Protein AF-U1PPD7-F1 (afdb_monomer_lite)

pLDDT: mean 77.34, std 22.17, range [32.72, 97.5]

Organism: NCBI:txid1238425

Secondary structure (DSSP, 8-state):
----------------------------TTTTHHHHHHHH-----TT--HHHHHHHHHHHHHHHHHHHHTT--SGGGGTT-TT---HHHHHHHHHHHHHHHHHS--

Radius of gyration: 21.75 Å; chains: 1; bounding box: 32×81×39 Å

Foldseek 3Di:
DDDDDDDDDDPPPPPDPPPPPPPLPPDPCVLVQVVLCVQQVDHDDPDDDLVSLVSSLVSLVVVLVVCVVVVNLDQVVCPVPPSDRHSVVSVVSSVSSVVVNVVPDD

Sequence (106 aa):
MSSFSSGANQPSDIPDEIAYTEDEVQFDLTAYSRFIEVVAGVKVADDLSARQHYRIRNRIEAFIHDARRYDIWTSELLKVYPNVDSLSEVTALARALRQHEQYHTP

Structure (mmCIF, N/CA/C/O backbone):
data_AF-U1PPD7-F1
#
_entry.id   AF-U1PPD7-F1
#
loop_
_atom_site.group_PDB
_atom_site.id
_atom_site.type_symbol
_atom_site.label_atom_id
_atom_site.label_alt_id
_atom_site.label_comp_id
_atom_site.label_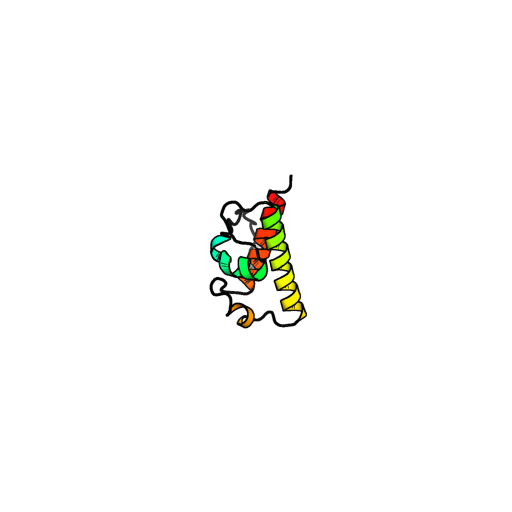asym_id
_atom_site.label_entity_id
_atom_site.label_seq_id
_atom_site.pdbx_PDB_ins_code
_atom_site.Cartn_x
_atom_site.Cartn_y
_atom_site.Cartn_z
_atom_site.occupancy
_atom_site.B_iso_or_equiv
_atom_site.auth_seq_id
_atom_site.auth_comp_id
_atom_site.auth_asym_id
_atom_site.auth_atom_id
_atom_site.pdbx_PDB_model_num
ATOM 1 N N . MET A 1 1 ? 2.320 71.131 14.022 1.00 40.59 1 MET A N 1
ATOM 2 C CA . MET A 1 1 ? 1.736 70.677 15.300 1.00 40.59 1 MET A CA 1
ATOM 3 C C . MET A 1 1 ? 1.684 69.165 15.266 1.00 40.59 1 MET A C 1
ATOM 5 O O . MET A 1 1 ? 1.260 68.607 14.264 1.00 40.59 1 MET A O 1
ATOM 9 N N . SER A 1 2 ? 2.220 68.549 16.313 1.00 39.34 2 SER A N 1
ATOM 10 C CA . SER A 1 2 ? 2.272 67.112 16.570 1.00 39.34 2 SER A CA 1
ATOM 11 C C . SER A 1 2 ? 0.873 66.501 16.696 1.00 39.34 2 SER A C 1
ATOM 13 O O . SER A 1 2 ? -0.026 67.164 17.208 1.00 39.34 2 SER A O 1
ATOM 15 N N . SER A 1 3 ? 0.704 65.235 16.308 1.00 40.41 3 SER A N 1
ATOM 16 C CA . SER A 1 3 ? 0.615 64.139 17.286 1.00 40.41 3 SER A CA 1
ATOM 17 C C . SER A 1 3 ? 0.383 62.777 16.627 1.00 40.41 3 SER A C 1
ATOM 19 O O . SER A 1 3 ? -0.275 62.648 15.600 1.00 40.41 3 SER A O 1
ATOM 21 N N . PHE A 1 4 ? 0.998 61.789 17.268 1.00 41.97 4 PHE A N 1
ATOM 22 C CA . PHE A 1 4 ? 1.082 60.368 16.959 1.00 41.97 4 PHE A CA 1
ATOM 23 C C . PHE A 1 4 ? -0.108 59.571 17.516 1.00 41.97 4 PHE A C 1
ATOM 25 O O . PHE A 1 4 ? -0.720 59.996 18.495 1.00 41.97 4 PHE A O 1
ATOM 32 N N . SER A 1 5 ? -0.334 58.380 16.944 1.00 42.81 5 SER A N 1
ATOM 33 C CA . SER A 1 5 ? -0.378 57.053 17.612 1.00 42.81 5 SER A CA 1
ATOM 34 C C . SER A 1 5 ? -1.287 56.118 16.803 1.00 42.81 5 SER A C 1
ATOM 36 O O . SER A 1 5 ? -2.454 56.422 16.600 1.00 42.81 5 SER A O 1
ATOM 38 N N . SER A 1 6 ? -0.763 55.089 16.134 1.00 46.44 6 SER A N 1
ATOM 39 C CA . SER A 1 6 ? -0.237 53.813 16.663 1.00 46.44 6 SER A CA 1
ATOM 40 C C . SER A 1 6 ? -1.334 52.853 17.134 1.00 46.44 6 SER A C 1
ATOM 42 O O . SER A 1 6 ? -1.864 52.980 18.231 1.00 46.44 6 SER A O 1
ATOM 44 N N . GLY A 1 7 ? -1.579 51.842 16.302 1.00 39.69 7 GLY A N 1
ATOM 45 C CA . GLY A 1 7 ? -2.157 50.537 16.631 1.00 39.69 7 GLY A CA 1
ATOM 46 C C . GLY A 1 7 ? -1.715 49.589 15.510 1.00 39.69 7 GLY A C 1
ATOM 47 O O . GLY A 1 7 ? -2.208 49.702 14.398 1.00 39.69 7 GLY A O 1
ATOM 48 N N . ALA A 1 8 ? -0.532 48.983 15.613 1.00 41.91 8 ALA A N 1
ATOM 49 C CA . ALA A 1 8 ? -0.242 47.729 16.312 1.00 41.91 8 ALA A CA 1
ATOM 50 C C . ALA A 1 8 ? -0.818 46.494 15.590 1.00 41.91 8 ALA A C 1
ATOM 52 O O . ALA A 1 8 ? -2.015 46.246 15.629 1.00 41.91 8 ALA A O 1
ATOM 53 N N . ASN A 1 9 ? 0.116 45.716 15.032 1.00 37.84 9 ASN A N 1
ATOM 54 C CA . ASN A 1 9 ? 0.138 44.252 14.983 1.00 37.84 9 ASN A CA 1
ATOM 55 C C . ASN A 1 9 ? -0.965 43.541 14.178 1.00 37.84 9 ASN A C 1
ATOM 57 O O . ASN A 1 9 ? -2.047 43.285 14.681 1.00 37.84 9 ASN A O 1
ATOM 61 N N . GLN A 1 10 ? -0.631 43.033 12.993 1.00 43.16 10 GLN A N 1
ATOM 62 C CA . GLN A 1 10 ? 0.007 41.717 12.856 1.00 43.16 10 GLN A CA 1
ATOM 63 C C . GLN A 1 10 ? 0.412 41.482 11.392 1.00 43.16 10 GLN A C 1
ATOM 65 O O . GLN A 1 10 ? -0.317 41.892 10.487 1.00 43.16 10 GLN A O 1
ATOM 70 N N . PRO A 1 11 ? 1.556 40.823 11.147 1.00 40.44 11 PRO A N 1
ATOM 71 C CA . PRO A 1 11 ? 1.802 40.200 9.861 1.00 40.44 11 PRO A CA 1
ATOM 72 C C . PRO A 1 11 ? 0.715 39.142 9.683 1.00 40.44 11 PRO A C 1
ATOM 74 O O . PRO A 1 11 ? 0.507 38.306 10.562 1.00 40.44 11 PRO A O 1
ATOM 77 N N . SER A 1 12 ? -0.004 39.162 8.566 1.00 38.31 12 SER A N 1
ATOM 78 C CA . SER A 1 12 ? -0.620 37.932 8.084 1.00 38.31 12 SER A CA 1
ATOM 79 C C . SER A 1 12 ? 0.526 37.045 7.607 1.00 38.31 12 SER A C 1
ATOM 81 O O . SER A 1 12 ? 0.825 36.984 6.416 1.00 38.31 12 SER A O 1
ATOM 83 N N . ASP A 1 13 ? 1.201 36.447 8.594 1.00 42.41 13 ASP A N 1
ATOM 84 C CA . ASP A 1 13 ? 1.860 35.162 8.492 1.00 42.41 13 ASP A CA 1
ATOM 85 C C . ASP A 1 13 ? 0.850 34.245 7.808 1.00 42.41 13 ASP A C 1
ATOM 87 O O . ASP A 1 13 ? -0.135 33.801 8.398 1.00 42.41 13 ASP A O 1
ATOM 91 N N . ILE A 1 14 ? 1.052 34.047 6.514 1.00 41.16 14 ILE A N 1
ATOM 92 C CA . ILE A 1 14 ? 0.697 32.801 5.868 1.00 41.16 14 ILE A CA 1
ATOM 93 C C . ILE A 1 14 ? 1.974 31.982 6.048 1.00 41.16 14 ILE A C 1
ATOM 95 O O . ILE A 1 14 ? 2.909 32.178 5.270 1.00 41.16 14 ILE A O 1
ATOM 99 N N . PRO A 1 15 ? 2.102 31.165 7.110 1.00 39.50 15 PRO A N 1
ATOM 100 C CA . PRO A 1 15 ? 3.149 30.178 7.108 1.00 39.50 15 PRO A CA 1
ATOM 101 C C . PRO A 1 15 ? 2.748 29.100 6.109 1.00 39.50 15 PRO A C 1
ATOM 103 O O . PRO A 1 15 ? 1.581 28.720 5.991 1.00 39.50 15 PRO A O 1
ATOM 106 N N . ASP A 1 16 ? 3.769 28.629 5.422 1.00 40.47 16 ASP A N 1
ATOM 107 C CA . ASP A 1 16 ? 3.760 27.484 4.538 1.00 40.47 16 ASP A CA 1
ATOM 108 C C . ASP A 1 16 ? 3.116 27.761 3.176 1.00 40.47 16 ASP A C 1
ATOM 110 O O . ASP A 1 16 ? 2.174 27.112 2.717 1.00 40.47 16 ASP A O 1
ATOM 114 N N . GLU A 1 17 ? 3.807 28.620 2.419 1.00 34.72 17 GLU A N 1
ATOM 115 C CA . GLU A 1 17 ? 4.469 28.089 1.222 1.00 34.72 17 GLU A CA 1
ATOM 116 C C . GLU A 1 17 ? 5.025 26.711 1.603 1.00 34.72 17 GLU A C 1
ATOM 118 O O . GLU A 1 17 ? 6.115 26.593 2.162 1.00 34.72 17 GLU A O 1
ATOM 123 N N . ILE A 1 18 ? 4.207 25.665 1.430 1.00 38.06 18 ILE A N 1
ATOM 124 C CA . ILE A 1 18 ? 4.702 24.302 1.390 1.00 38.06 18 ILE A CA 1
ATOM 125 C C . ILE A 1 18 ? 5.630 24.364 0.196 1.00 38.06 18 ILE A C 1
ATOM 127 O O . ILE A 1 18 ? 5.200 24.255 -0.954 1.00 38.06 18 ILE A O 1
ATOM 131 N N . ALA A 1 19 ? 6.898 24.647 0.481 1.00 32.72 19 ALA A N 1
ATOM 132 C CA . ALA A 1 19 ? 7.991 24.211 -0.329 1.00 32.72 19 ALA A CA 1
ATOM 133 C C . ALA A 1 19 ? 7.714 22.721 -0.483 1.00 32.72 19 ALA A C 1
ATOM 135 O O . ALA A 1 19 ? 8.006 21.910 0.393 1.00 32.72 19 ALA A O 1
ATOM 136 N N . TYR A 1 20 ? 7.041 22.376 -1.578 1.00 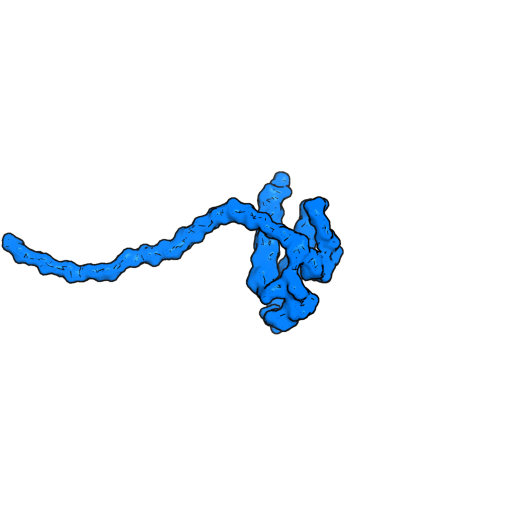35.34 20 TYR A N 1
ATOM 137 C CA . TYR A 1 20 ? 7.219 21.093 -2.199 1.00 35.34 20 TYR A CA 1
ATOM 138 C C . TYR A 1 20 ? 8.690 21.125 -2.578 1.00 35.34 20 TYR A C 1
ATOM 140 O O . TYR A 1 20 ? 9.053 21.489 -3.693 1.00 35.34 20 TYR A O 1
ATOM 148 N N . THR A 1 21 ? 9.559 20.849 -1.603 1.00 38.25 21 THR A N 1
ATOM 149 C CA . THR A 1 21 ? 10.817 20.246 -1.944 1.00 38.25 21 THR A CA 1
ATOM 150 C C . THR A 1 21 ? 10.363 19.005 -2.686 1.00 38.25 21 THR A C 1
ATOM 152 O O . THR A 1 21 ? 9.744 18.096 -2.128 1.00 38.25 21 THR A O 1
ATOM 155 N N . GLU A 1 22 ? 10.563 19.018 -3.999 1.00 45.25 22 GLU A N 1
ATOM 156 C CA . GLU A 1 22 ? 10.708 17.813 -4.802 1.00 45.25 22 GLU A CA 1
ATOM 157 C C . GLU A 1 22 ? 11.948 17.061 -4.289 1.00 45.25 22 GLU A C 1
ATOM 159 O O . GLU A 1 22 ? 12.855 16.718 -5.038 1.00 45.25 22 GLU A O 1
ATOM 164 N N . ASP A 1 23 ? 12.020 16.835 -2.976 1.00 41.16 23 ASP A N 1
ATOM 165 C CA . ASP A 1 23 ? 12.749 15.729 -2.431 1.00 41.16 23 ASP A CA 1
ATOM 166 C C . ASP A 1 23 ? 11.977 14.549 -2.982 1.00 41.16 23 ASP A C 1
ATOM 168 O O . ASP A 1 23 ? 10.869 14.231 -2.542 1.00 41.16 23 ASP A O 1
ATOM 172 N N . GLU A 1 24 ? 12.524 13.982 -4.050 1.00 48.00 24 GLU A N 1
ATOM 173 C CA . GLU A 1 24 ? 12.281 12.615 -4.453 1.00 48.00 24 GLU A CA 1
ATOM 174 C C . GLU A 1 24 ? 12.352 11.805 -3.158 1.00 48.00 24 GLU A C 1
ATOM 176 O O . GLU A 1 24 ? 13.434 11.509 -2.647 1.00 48.00 24 GLU A O 1
ATOM 181 N N . VAL A 1 25 ? 11.197 11.572 -2.526 1.00 49.69 25 VAL A N 1
ATOM 182 C CA . VAL A 1 25 ? 11.143 10.798 -1.298 1.00 49.69 25 VAL A CA 1
ATOM 183 C C . VAL A 1 25 ? 11.549 9.414 -1.755 1.00 49.69 25 VAL A C 1
ATOM 185 O O . VAL A 1 25 ? 10.736 8.683 -2.323 1.00 49.69 25 VAL A O 1
ATOM 188 N N . GLN A 1 26 ? 12.831 9.092 -1.587 1.00 57.22 26 GLN A N 1
ATOM 189 C CA . GLN A 1 26 ? 13.352 7.762 -1.822 1.00 57.22 26 GLN A CA 1
ATOM 190 C C . GLN A 1 26 ? 12.660 6.862 -0.811 1.00 57.22 26 GLN A C 1
ATOM 192 O O . GLN A 1 26 ? 13.028 6.772 0.358 1.00 57.22 26 GLN A O 1
ATOM 197 N N . PHE A 1 27 ? 11.554 6.287 -1.263 1.00 70.62 27 PHE A N 1
ATOM 198 C CA . PHE A 1 27 ? 10.684 5.475 -0.447 1.00 70.62 27 PHE A CA 1
ATOM 199 C C . PHE A 1 27 ? 11.223 4.051 -0.510 1.00 70.62 27 PHE A C 1
ATOM 201 O O . PHE A 1 27 ? 11.096 3.377 -1.533 1.00 70.62 27 PHE A O 1
ATOM 208 N N . ASP A 1 28 ? 11.863 3.605 0.569 1.00 80.19 28 ASP A N 1
ATOM 209 C CA . ASP A 1 28 ? 12.421 2.257 0.641 1.00 80.19 28 ASP A CA 1
ATOM 210 C C . ASP A 1 28 ? 11.292 1.218 0.715 1.00 80.19 28 ASP A C 1
ATOM 212 O O . ASP A 1 28 ? 10.711 0.959 1.771 1.00 80.19 28 ASP A O 1
ATOM 216 N N . LEU A 1 29 ? 10.974 0.594 -0.423 1.00 84.81 29 LEU A N 1
ATOM 217 C CA . LEU A 1 29 ? 9.970 -0.470 -0.496 1.00 84.81 29 LEU A CA 1
ATOM 218 C C . LEU A 1 29 ? 10.344 -1.685 0.361 1.00 84.81 29 LEU A C 1
ATOM 220 O O . LEU A 1 29 ? 9.452 -2.434 0.767 1.00 84.81 29 LEU A O 1
ATOM 224 N N . THR A 1 30 ? 11.627 -1.877 0.670 1.00 87.19 30 THR A N 1
ATOM 225 C CA . THR A 1 30 ? 12.112 -2.991 1.489 1.00 87.19 30 THR A CA 1
ATOM 226 C C . THR A 1 30 ? 11.611 -2.879 2.923 1.00 87.19 30 THR A C 1
ATOM 228 O O . THR A 1 30 ? 11.181 -3.889 3.493 1.00 87.19 30 THR A O 1
ATOM 231 N N . ALA A 1 31 ? 11.543 -1.661 3.473 1.00 88.06 31 ALA A N 1
ATOM 232 C CA . ALA A 1 31 ? 10.927 -1.394 4.773 1.00 88.06 31 ALA A CA 1
ATOM 233 C C . ALA A 1 31 ? 9.460 -1.865 4.811 1.00 88.06 31 ALA A C 1
ATOM 235 O O . ALA A 1 31 ? 8.998 -2.443 5.795 1.00 88.06 31 ALA A O 1
ATOM 236 N N . TYR A 1 32 ? 8.749 -1.748 3.687 1.00 90.75 32 TYR A N 1
ATOM 237 C CA . TYR A 1 32 ? 7.344 -2.137 3.542 1.00 90.75 32 TYR A CA 1
ATOM 238 C C . TYR A 1 32 ? 7.130 -3.542 2.970 1.00 90.75 32 TYR A C 1
ATOM 240 O O . TYR A 1 32 ? 5.981 -3.950 2.778 1.00 90.75 32 TYR A O 1
ATOM 248 N N . SER A 1 33 ? 8.203 -4.307 2.751 1.00 91.31 33 SER A N 1
ATOM 249 C CA . SER A 1 33 ? 8.190 -5.580 2.018 1.00 91.31 33 SER A CA 1
ATOM 250 C C . SER A 1 33 ? 7.093 -6.540 2.466 1.00 91.31 33 SER A C 1
ATOM 252 O O . SER A 1 33 ? 6.323 -7.017 1.635 1.00 91.31 33 SER A O 1
ATOM 254 N N . ARG A 1 34 ? 6.938 -6.767 3.777 1.00 91.81 34 ARG A N 1
ATOM 255 C CA . ARG A 1 34 ? 5.934 -7.705 4.295 1.00 91.81 34 ARG A CA 1
ATOM 256 C C . ARG A 1 34 ? 4.503 -7.264 3.989 1.00 91.81 34 ARG A C 1
ATOM 258 O O . ARG A 1 34 ? 3.701 -8.068 3.517 1.00 91.81 34 ARG A O 1
ATOM 265 N N . PHE A 1 35 ? 4.185 -6.002 4.256 1.00 94.44 35 PHE A N 1
ATOM 266 C CA . PHE A 1 35 ? 2.893 -5.402 3.926 1.00 94.44 35 PHE A CA 1
ATOM 267 C C . PHE A 1 35 ? 2.607 -5.474 2.420 1.00 94.44 35 PHE A C 1
ATOM 269 O O . PHE A 1 35 ? 1.547 -5.953 2.016 1.00 94.44 35 PHE A O 1
ATOM 276 N N . ILE A 1 36 ? 3.571 -5.067 1.588 1.00 94.19 36 ILE A N 1
ATOM 277 C CA . ILE A 1 36 ? 3.444 -5.073 0.126 1.00 94.19 36 ILE A CA 1
ATOM 278 C C . ILE A 1 36 ? 3.219 -6.491 -0.399 1.00 94.19 36 ILE A C 1
ATOM 280 O O . ILE A 1 36 ? 2.325 -6.711 -1.214 1.00 94.19 36 ILE A O 1
ATOM 284 N N . GLU A 1 37 ? 3.985 -7.466 0.077 1.00 94.69 37 GLU A N 1
ATOM 285 C CA . GLU A 1 37 ? 3.847 -8.860 -0.337 1.00 94.69 37 GLU A CA 1
ATOM 286 C C . GLU A 1 37 ? 2.459 -9.416 -0.029 1.00 94.69 37 GLU A C 1
ATOM 288 O O . GLU A 1 37 ? 1.867 -10.082 -0.879 1.00 94.69 37 GLU A O 1
ATOM 293 N N . VAL A 1 38 ? 1.914 -9.106 1.150 1.00 93.94 38 VAL A N 1
ATOM 294 C CA . VAL A 1 38 ? 0.580 -9.568 1.550 1.00 93.94 38 VAL A CA 1
ATOM 295 C C . VAL A 1 38 ? -0.521 -8.853 0.763 1.00 93.94 38 VAL A C 1
ATOM 297 O O . VAL A 1 38 ? -1.429 -9.509 0.255 1.00 93.94 38 VAL A O 1
ATOM 300 N N . VAL A 1 39 ? -0.447 -7.527 0.625 1.00 94.25 39 VAL A N 1
ATOM 301 C CA . VAL A 1 39 ? -1.510 -6.722 -0.002 1.00 94.25 39 VAL A CA 1
ATOM 302 C C . VAL A 1 39 ? -1.474 -6.795 -1.530 1.00 94.25 39 VAL A C 1
ATOM 304 O O . VAL A 1 39 ? -2.514 -6.913 -2.182 1.00 94.25 39 VAL A O 1
ATOM 307 N N . ALA A 1 40 ? -0.287 -6.727 -2.132 1.00 93.75 40 ALA A N 1
ATOM 308 C CA . ALA A 1 40 ? -0.121 -6.696 -3.582 1.00 93.75 40 ALA A CA 1
ATOM 309 C C . ALA A 1 40 ? 0.133 -8.075 -4.210 1.00 93.75 40 ALA A C 1
ATOM 311 O O . ALA A 1 40 ? -0.046 -8.238 -5.429 1.00 93.75 40 ALA A O 1
ATOM 312 N N . GLY A 1 41 ? 0.544 -9.066 -3.410 1.00 93.06 41 GLY A N 1
ATOM 313 C CA . GLY A 1 41 ? 0.970 -10.373 -3.911 1.00 93.06 41 GLY A CA 1
ATOM 314 C C . 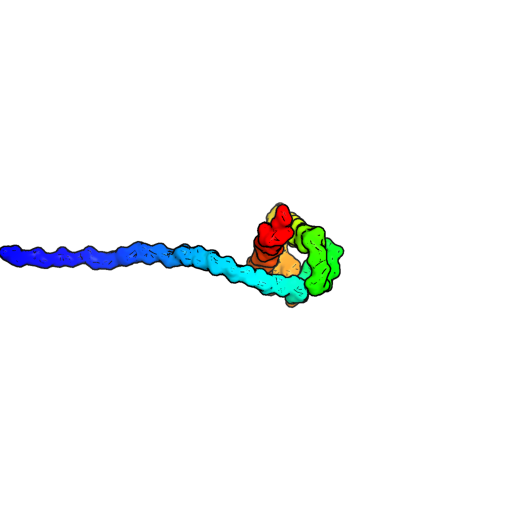GLY A 1 41 ? 2.205 -10.270 -4.807 1.00 93.06 41 GLY A C 1
ATOM 315 O O . GLY A 1 41 ? 2.303 -10.989 -5.802 1.00 93.06 41 GLY A O 1
ATOM 316 N N . VAL A 1 42 ? 3.091 -9.311 -4.525 1.00 92.19 42 VAL A N 1
ATOM 317 C CA . VAL A 1 42 ? 4.327 -9.054 -5.273 1.00 92.19 42 VAL A CA 1
ATOM 318 C C . VAL A 1 42 ? 5.492 -9.164 -4.307 1.00 92.19 42 VAL A C 1
ATOM 320 O O . VAL A 1 42 ? 5.515 -8.448 -3.312 1.00 92.19 42 VAL A O 1
ATOM 323 N N . LYS A 1 43 ? 6.453 -10.038 -4.619 1.00 93.38 43 LYS A N 1
ATOM 324 C CA . LYS A 1 43 ? 7.717 -10.124 -3.887 1.00 93.38 43 LYS A CA 1
ATOM 325 C C . LYS A 1 43 ? 8.510 -8.840 -4.101 1.00 93.38 43 LYS A C 1
ATOM 327 O O . LYS A 1 43 ? 8.759 -8.486 -5.254 1.00 93.38 43 LYS A O 1
ATOM 332 N N . VAL A 1 44 ? 8.873 -8.163 -3.016 1.00 90.06 44 VAL A N 1
ATOM 333 C CA . VAL A 1 44 ? 9.699 -6.953 -3.096 1.00 90.06 44 VAL A CA 1
ATOM 334 C C . VAL A 1 44 ? 11.148 -7.361 -3.362 1.00 90.06 44 VAL A C 1
ATOM 336 O O . VAL A 1 44 ? 11.654 -8.313 -2.768 1.00 90.06 44 VAL A O 1
ATOM 339 N N . ALA A 1 45 ? 11.775 -6.677 -4.312 1.00 88.12 45 ALA A N 1
ATOM 340 C CA . ALA A 1 45 ? 13.161 -6.853 -4.722 1.00 88.12 45 ALA A CA 1
ATOM 341 C C . ALA A 1 45 ? 13.716 -5.488 -5.154 1.00 88.12 45 ALA A C 1
ATOM 343 O O . ALA A 1 45 ? 12.937 -4.571 -5.420 1.00 88.12 45 ALA A O 1
ATOM 344 N N . ASP A 1 46 ? 15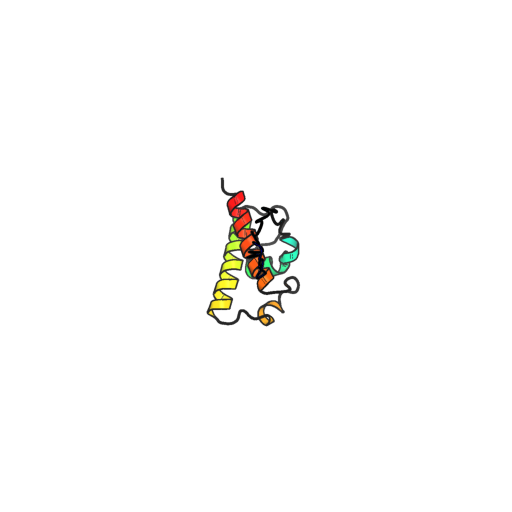.036 -5.363 -5.247 1.00 79.94 46 ASP A N 1
ATOM 345 C CA . ASP A 1 46 ? 15.686 -4.091 -5.591 1.00 79.94 46 ASP A CA 1
ATOM 346 C C . ASP A 1 46 ? 15.444 -3.674 -7.057 1.00 79.94 46 ASP A C 1
ATOM 348 O O . ASP A 1 46 ? 15.554 -2.503 -7.403 1.00 79.94 46 ASP A O 1
ATOM 352 N N . ASP A 1 47 ? 15.085 -4.621 -7.929 1.00 84.00 47 ASP A N 1
ATOM 353 C CA . ASP A 1 47 ? 14.965 -4.458 -9.381 1.00 84.00 47 ASP A CA 1
ATOM 354 C C . ASP A 1 47 ? 13.523 -4.623 -9.898 1.00 84.00 47 ASP A C 1
ATOM 356 O O . ASP A 1 47 ? 13.265 -5.224 -10.946 1.00 84.00 47 ASP A O 1
ATOM 360 N N . LEU A 1 48 ? 12.544 -4.081 -9.168 1.00 87.12 48 LEU A N 1
ATOM 361 C CA . LEU A 1 48 ? 11.143 -4.130 -9.587 1.00 87.12 48 LEU A CA 1
ATOM 362 C C . LEU A 1 48 ? 10.930 -3.424 -10.936 1.00 87.12 48 LEU A C 1
ATOM 364 O O . LEU A 1 48 ? 11.240 -2.253 -11.138 1.00 87.12 48 LEU A O 1
ATOM 368 N N . SER A 1 49 ? 10.297 -4.129 -11.872 1.00 89.75 49 SER A N 1
ATOM 369 C CA . SER A 1 49 ? 9.866 -3.539 -13.140 1.00 89.75 49 SER A CA 1
ATOM 370 C C . SER A 1 49 ? 8.785 -2.470 -12.930 1.00 89.75 49 SER A C 1
ATOM 372 O O . SER A 1 49 ? 7.970 -2.563 -12.008 1.00 89.75 49 SER A O 1
ATOM 374 N N . ALA A 1 50 ? 8.664 -1.519 -13.863 1.00 87.25 50 ALA A N 1
ATOM 375 C CA . ALA A 1 50 ? 7.593 -0.510 -13.851 1.00 87.25 50 ALA A CA 1
ATOM 376 C C . ALA A 1 50 ? 6.185 -1.132 -13.724 1.00 87.25 50 ALA A C 1
ATOM 378 O O . ALA A 1 50 ? 5.316 -0.624 -13.015 1.00 87.25 50 ALA A O 1
ATOM 379 N N . ARG A 1 51 ? 5.967 -2.303 -14.340 1.00 90.19 51 ARG A N 1
ATOM 380 C CA . ARG A 1 51 ? 4.714 -3.064 -14.216 1.00 90.19 51 ARG A CA 1
ATOM 381 C C . ARG A 1 51 ? 4.463 -3.555 -12.786 1.00 90.19 51 ARG A C 1
ATOM 383 O O . ARG A 1 51 ? 3.308 -3.615 -12.361 1.00 90.19 51 ARG A O 1
ATOM 390 N N . GLN A 1 52 ? 5.507 -3.949 -12.059 1.00 92.38 52 GLN A N 1
ATOM 391 C CA . GLN A 1 52 ? 5.389 -4.353 -10.658 1.00 92.38 52 GLN A CA 1
ATOM 392 C C . GLN A 1 52 ? 5.115 -3.150 -9.758 1.00 92.38 52 GLN A C 1
ATOM 394 O O . GLN A 1 52 ? 4.200 -3.249 -8.944 1.00 92.38 52 GLN A O 1
ATOM 399 N N . HIS A 1 53 ? 5.796 -2.017 -9.959 1.00 90.62 53 HIS A N 1
ATOM 400 C CA . HIS A 1 53 ? 5.484 -0.766 -9.252 1.00 90.62 53 HIS A CA 1
ATOM 401 C C . HIS A 1 53 ? 4.011 -0.372 -9.431 1.00 90.62 53 HIS A C 1
ATOM 403 O O . HIS A 1 53 ? 3.294 -0.206 -8.443 1.00 90.62 53 HIS A O 1
ATOM 409 N N . TYR A 1 54 ? 3.524 -0.373 -10.677 1.00 91.06 54 TYR A N 1
ATOM 410 C CA . TYR A 1 54 ? 2.118 -0.117 -11.001 1.00 91.06 54 TYR A CA 1
ATOM 411 C C . TYR A 1 54 ? 1.157 -1.066 -10.279 1.00 91.06 54 TYR A C 1
ATOM 413 O O . TYR A 1 54 ? 0.136 -0.658 -9.717 1.00 91.06 54 TYR A O 1
ATOM 421 N N . ARG A 1 55 ? 1.481 -2.365 -10.268 1.00 93.81 55 ARG A N 1
ATOM 422 C CA . ARG A 1 55 ? 0.667 -3.374 -9.585 1.00 93.81 55 ARG A CA 1
ATOM 423 C C . ARG A 1 55 ? 0.642 -3.153 -8.074 1.00 93.81 55 ARG A C 1
ATOM 425 O O . ARG A 1 55 ? -0.431 -3.280 -7.486 1.00 93.81 55 ARG A O 1
ATOM 432 N N . ILE A 1 56 ? 1.787 -2.851 -7.464 1.00 94.50 56 ILE A N 1
ATOM 433 C CA . ILE A 1 56 ? 1.898 -2.571 -6.029 1.00 94.50 56 ILE A CA 1
ATOM 434 C C . ILE A 1 56 ? 1.032 -1.360 -5.682 1.00 94.50 56 ILE A C 1
ATOM 436 O O . ILE A 1 56 ? 0.148 -1.482 -4.832 1.00 94.50 56 ILE A O 1
ATOM 440 N N . ARG A 1 57 ? 1.192 -0.243 -6.405 1.00 94.38 57 ARG A N 1
ATOM 441 C CA . ARG A 1 57 ? 0.386 0.967 -6.204 1.00 94.38 57 ARG A CA 1
ATOM 442 C C . ARG A 1 57 ? -1.106 0.671 -6.270 1.00 94.38 57 ARG A C 1
ATOM 444 O O . ARG A 1 57 ? -1.821 0.931 -5.308 1.00 94.38 57 ARG A O 1
ATOM 451 N N . ASN A 1 58 ? -1.575 0.082 -7.371 1.00 95.81 58 ASN A N 1
ATOM 452 C CA . ASN A 1 58 ? -3.001 -0.188 -7.561 1.00 95.81 58 ASN A CA 1
ATOM 453 C C . ASN A 1 58 ? -3.585 -1.061 -6.446 1.00 95.81 58 ASN A C 1
ATOM 455 O O . ASN A 1 58 ? -4.735 -0.878 -6.055 1.00 95.81 58 ASN A O 1
ATOM 459 N N . ARG A 1 59 ? -2.816 -2.032 -5.941 1.00 97.50 59 ARG A N 1
ATOM 460 C CA . ARG A 1 59 ? -3.278 -2.922 -4.872 1.00 97.50 59 ARG A CA 1
ATOM 461 C C . ARG A 1 59 ? -3.332 -2.227 -3.521 1.00 97.50 59 ARG A C 1
ATOM 463 O O . ARG A 1 59 ? -4.298 -2.436 -2.795 1.00 97.50 59 ARG A O 1
ATOM 470 N N . ILE A 1 60 ? -2.360 -1.377 -3.213 1.00 96.31 60 ILE A N 1
ATOM 471 C CA . ILE A 1 60 ? -2.376 -0.571 -1.989 1.00 96.31 60 ILE A CA 1
ATOM 472 C C . ILE A 1 60 ? -3.519 0.450 -2.037 1.00 96.31 60 ILE A C 1
ATOM 474 O O . ILE A 1 60 ? -4.257 0.588 -1.066 1.00 96.31 60 ILE A O 1
ATOM 478 N N . GLU A 1 61 ? -3.730 1.118 -3.171 1.00 96.75 61 GLU A N 1
ATOM 479 C CA . GLU A 1 61 ? -4.850 2.049 -3.345 1.00 96.75 61 GLU A CA 1
ATOM 480 C C . GLU A 1 61 ? -6.206 1.346 -3.200 1.00 96.75 61 GLU A C 1
ATOM 482 O O . GLU A 1 61 ? -7.088 1.857 -2.509 1.00 96.75 61 GLU A O 1
ATOM 487 N N . ALA A 1 62 ? -6.358 0.153 -3.786 1.00 97.31 62 ALA A N 1
ATOM 488 C CA . ALA A 1 62 ? -7.556 -0.667 -3.619 1.00 97.31 62 ALA A CA 1
ATOM 489 C C . ALA A 1 62 ? -7.762 -1.092 -2.157 1.00 97.31 62 ALA A C 1
ATOM 491 O O . ALA A 1 62 ? -8.874 -0.997 -1.648 1.00 97.31 62 ALA A O 1
ATOM 492 N N . PHE A 1 63 ? -6.695 -1.490 -1.458 1.00 96.44 63 PHE A N 1
ATOM 493 C CA . PHE A 1 63 ? -6.747 -1.820 -0.034 1.00 96.44 63 PHE A CA 1
ATOM 494 C C . PHE A 1 63 ? -7.239 -0.639 0.813 1.00 96.44 63 PHE A C 1
ATOM 496 O O . PHE A 1 63 ? -8.158 -0.806 1.612 1.00 96.44 63 PHE A O 1
ATOM 503 N N . ILE A 1 64 ? -6.692 0.564 0.599 1.00 96.56 64 ILE A N 1
ATOM 504 C CA . ILE A 1 64 ? -7.140 1.785 1.289 1.00 96.56 64 ILE A CA 1
ATOM 505 C C . ILE A 1 64 ? -8.612 2.070 0.969 1.00 96.56 64 ILE A C 1
ATOM 507 O O . ILE A 1 64 ? -9.400 2.370 1.868 1.00 96.56 64 ILE A O 1
ATOM 511 N N . HIS A 1 65 ? -8.985 2.001 -0.311 1.00 97.31 65 HIS A N 1
ATOM 512 C CA . HIS A 1 65 ? -10.345 2.268 -0.764 1.00 97.31 65 HIS A CA 1
ATOM 513 C C . HIS A 1 65 ? -11.353 1.312 -0.118 1.00 97.31 65 HIS A C 1
ATOM 515 O O . HIS A 1 65 ? -12.340 1.764 0.460 1.00 97.31 65 HIS A O 1
ATOM 521 N N . ASP A 1 66 ? -11.096 0.007 -0.176 1.00 97.00 66 ASP A N 1
ATOM 522 C CA . ASP A 1 66 ? -12.002 -1.008 0.355 1.00 97.00 66 ASP A CA 1
ATOM 523 C C . ASP A 1 66 ? -12.084 -0.928 1.879 1.00 97.00 66 ASP A C 1
ATOM 525 O O . ASP A 1 66 ? -13.181 -0.969 2.436 1.00 97.00 66 ASP A O 1
ATOM 529 N N . ALA A 1 67 ? -10.957 -0.713 2.560 1.00 95.56 67 ALA A N 1
ATOM 530 C CA . ALA A 1 67 ? -10.955 -0.561 4.007 1.00 95.56 67 ALA A CA 1
ATOM 531 C C . ALA A 1 67 ? -11.774 0.654 4.471 1.00 95.56 67 ALA A C 1
ATOM 533 O O . ALA A 1 67 ? -12.508 0.564 5.453 1.00 95.56 67 ALA A O 1
ATOM 534 N N . ARG A 1 68 ? -11.709 1.776 3.742 1.00 96.81 68 ARG A N 1
ATOM 535 C CA . ARG A 1 68 ? -12.566 2.944 4.003 1.00 96.81 68 ARG A CA 1
ATOM 536 C C . ARG A 1 68 ? -14.026 2.666 3.671 1.00 96.81 68 ARG A C 1
ATOM 538 O O . ARG A 1 68 ? -14.904 3.040 4.438 1.00 96.81 68 ARG A O 1
ATOM 545 N N . ARG A 1 69 ? -14.292 2.003 2.544 1.00 97.44 69 ARG A N 1
ATOM 546 C CA . ARG A 1 69 ? -15.651 1.672 2.095 1.00 97.44 69 ARG A CA 1
ATOM 547 C C . ARG A 1 69 ? -16.400 0.801 3.105 1.00 97.44 69 ARG A C 1
ATOM 549 O O . ARG A 1 69 ? -17.606 0.971 3.253 1.00 97.44 69 ARG A O 1
ATOM 556 N N . TYR A 1 70 ? -15.703 -0.124 3.758 1.00 96.81 70 TYR A N 1
ATOM 557 C CA . TYR A 1 70 ? -16.278 -1.027 4.756 1.00 96.81 70 TYR A CA 1
ATOM 558 C C . TYR A 1 70 ? -16.098 -0.550 6.205 1.00 96.81 70 TYR A C 1
ATOM 560 O O . TYR A 1 70 ? -16.394 -1.315 7.115 1.00 96.81 70 TYR A O 1
ATOM 568 N N . ASP A 1 71 ? -15.632 0.685 6.420 1.00 95.56 71 ASP A N 1
ATOM 569 C CA . ASP A 1 71 ? -15.409 1.281 7.748 1.00 95.56 71 ASP A CA 1
ATOM 570 C C . ASP A 1 71 ? -14.481 0.456 8.665 1.00 95.56 71 ASP A C 1
ATOM 572 O O . ASP A 1 71 ? -14.646 0.384 9.879 1.00 95.56 71 ASP A O 1
ATOM 576 N N . ILE A 1 72 ? -13.473 -0.186 8.067 1.00 95.00 72 ILE A N 1
ATOM 577 C CA . ILE A 1 72 ? -12.432 -0.954 8.773 1.00 95.00 72 ILE A CA 1
ATOM 578 C C . ILE A 1 72 ? -11.068 -0.252 8.738 1.00 95.00 72 ILE A C 1
ATOM 580 O O . ILE A 1 72 ? -10.049 -0.845 9.086 1.00 95.00 72 ILE A O 1
ATOM 584 N N . TRP A 1 73 ? -11.022 1.008 8.293 1.00 95.12 73 TRP A N 1
ATOM 585 C CA . TRP A 1 73 ? -9.808 1.827 8.243 1.00 95.12 73 TRP A CA 1
ATOM 586 C C . TRP A 1 73 ? -9.445 2.380 9.630 1.00 95.12 73 TRP A C 1
ATOM 588 O O . TRP A 1 73 ? -9.466 3.588 9.866 1.00 95.12 73 TRP A O 1
ATOM 598 N N . THR A 1 74 ? -9.127 1.479 10.558 1.00 93.38 74 THR A N 1
ATOM 599 C CA . THR A 1 74 ? -8.722 1.786 11.937 1.00 93.38 74 THR A CA 1
ATOM 600 C C . THR A 1 74 ? -7.318 1.246 12.220 1.00 93.38 74 THR A C 1
ATOM 602 O O . THR A 1 74 ? -6.777 0.454 11.446 1.00 93.38 74 THR A O 1
ATOM 605 N N . SER A 1 75 ? -6.681 1.680 13.311 1.00 90.12 75 SER A N 1
ATOM 606 C CA . SER A 1 75 ? -5.316 1.242 13.654 1.00 90.12 75 SER A CA 1
ATOM 607 C C . SER A 1 75 ? -5.222 -0.270 13.895 1.00 90.12 75 SER A C 1
ATOM 609 O O . SER A 1 75 ? -4.174 -0.873 13.673 1.00 90.12 75 SER A O 1
ATOM 611 N N . GLU A 1 76 ? -6.323 -0.917 14.280 1.00 92.25 76 GLU A N 1
ATOM 612 C CA . GLU A 1 76 ? -6.430 -2.368 14.428 1.00 92.25 76 GLU A CA 1
ATOM 613 C C . GLU A 1 76 ? -6.122 -3.126 13.135 1.00 92.25 76 GLU A C 1
ATOM 615 O O . GLU A 1 76 ? -5.518 -4.197 13.207 1.00 92.25 76 GLU A O 1
ATOM 620 N N . LEU A 1 77 ? -6.481 -2.568 11.973 1.00 89.94 77 LEU A N 1
ATOM 621 C CA . LEU A 1 77 ? -6.222 -3.168 10.660 1.00 89.94 77 LEU A CA 1
ATOM 622 C C . LEU A 1 77 ? -4.728 -3.422 10.429 1.00 89.94 77 LEU A C 1
ATOM 624 O O . LEU A 1 77 ? -4.360 -4.355 9.718 1.00 89.94 77 LEU A O 1
ATOM 628 N N . LEU A 1 78 ? -3.871 -2.598 11.037 1.00 91.62 78 LEU A N 1
ATOM 629 C CA . LEU A 1 78 ? -2.427 -2.660 10.851 1.00 91.62 78 LEU A CA 1
ATOM 630 C C . LEU A 1 78 ? -1.712 -3.575 11.842 1.00 91.62 78 LEU A C 1
ATOM 632 O O . LEU A 1 78 ? -0.562 -3.921 11.606 1.00 91.62 78 LEU A O 1
ATOM 636 N N . LYS A 1 79 ? -2.382 -4.065 12.894 1.00 88.88 79 LYS A N 1
ATOM 637 C CA . LYS A 1 79 ? -1.753 -4.943 13.905 1.00 88.88 79 LYS A CA 1
ATOM 638 C C . LYS A 1 79 ? -1.173 -6.239 13.325 1.00 88.88 79 LYS A C 1
ATOM 640 O O . LYS A 1 79 ? -0.326 -6.865 13.953 1.00 88.88 79 LYS A O 1
ATOM 645 N N . VAL A 1 80 ? -1.631 -6.652 12.145 1.00 87.94 80 VAL A N 1
ATOM 646 C CA . VAL A 1 80 ? -1.132 -7.833 11.420 1.00 87.94 80 VAL A CA 1
ATOM 647 C C . VAL A 1 80 ? 0.078 -7.536 10.520 1.00 87.94 80 VAL A C 1
ATOM 649 O O . VAL A 1 80 ? 0.683 -8.469 9.991 1.00 87.94 80 VAL A O 1
ATOM 652 N N . TYR A 1 81 ? 0.445 -6.262 10.352 1.00 89.00 81 TYR A N 1
ATOM 653 C CA . TYR A 1 81 ? 1.548 -5.789 9.516 1.00 89.00 81 TYR A CA 1
ATOM 654 C C . TYR A 1 81 ? 2.602 -5.106 10.400 1.00 89.00 81 TYR A C 1
ATOM 656 O O . TYR A 1 81 ? 2.526 -3.905 10.633 1.00 89.00 81 TYR A O 1
ATOM 664 N N . PRO A 1 82 ? 3.601 -5.849 10.909 1.00 82.19 82 PRO A N 1
ATOM 665 C CA . PRO A 1 82 ? 4.545 -5.332 11.906 1.00 82.19 82 PRO A CA 1
ATOM 666 C C . PRO A 1 82 ? 5.503 -4.260 11.370 1.00 82.19 82 PRO A C 1
ATOM 668 O O . PRO A 1 82 ? 6.273 -3.700 12.136 1.00 82.19 82 PRO A O 1
ATOM 671 N N . ASN A 1 83 ? 5.500 -4.023 10.060 1.00 88.25 83 ASN A N 1
ATOM 672 C CA . ASN A 1 83 ? 6.360 -3.072 9.370 1.00 88.25 83 ASN A CA 1
ATOM 673 C C . ASN A 1 83 ? 5.595 -1.831 8.878 1.00 88.25 83 ASN A C 1
ATOM 675 O O . ASN A 1 83 ? 6.023 -1.181 7.929 1.00 88.25 83 ASN A O 1
ATOM 679 N N . VAL A 1 84 ? 4.424 -1.568 9.461 1.00 89.75 84 VAL A N 1
ATOM 680 C CA . VAL A 1 84 ? 3.610 -0.381 9.202 1.00 89.75 84 VAL A CA 1
ATOM 681 C C . VAL A 1 84 ? 3.090 0.129 10.538 1.00 89.75 84 VAL A C 1
ATOM 683 O O . VAL A 1 84 ? 2.315 -0.549 11.212 1.00 89.75 84 VAL A O 1
ATOM 686 N N . ASP A 1 85 ? 3.467 1.348 10.890 1.00 86.81 85 ASP A N 1
ATOM 687 C CA . ASP A 1 85 ? 3.165 1.949 12.184 1.00 86.81 85 ASP A CA 1
ATOM 688 C C . ASP A 1 85 ? 1.825 2.689 12.174 1.00 86.81 85 ASP A C 1
ATOM 690 O O . ASP A 1 85 ? 1.172 2.841 13.211 1.00 86.81 85 ASP A O 1
ATOM 694 N N . SER A 1 86 ? 1.385 3.182 11.009 1.00 91.06 86 SER A N 1
ATOM 695 C CA . SER A 1 86 ? 0.193 4.031 10.936 1.00 91.06 86 SER A CA 1
ATOM 696 C C . SER A 1 86 ? -0.573 3.978 9.612 1.00 91.06 86 SER A C 1
ATOM 698 O O . SER A 1 86 ? -0.043 3.713 8.537 1.00 91.06 86 SER A O 1
ATOM 700 N N . LEU A 1 87 ? -1.864 4.320 9.667 1.00 92.44 87 LEU A N 1
ATOM 701 C CA . LEU A 1 87 ? -2.704 4.467 8.470 1.00 92.44 87 LEU A CA 1
ATOM 702 C C . LEU A 1 87 ? -2.224 5.617 7.565 1.00 92.44 87 LEU A C 1
ATOM 704 O O . LEU A 1 87 ? -2.362 5.566 6.338 1.00 92.44 87 LEU A O 1
ATOM 708 N N . SER A 1 88 ? -1.656 6.666 8.167 1.00 89.81 88 SER A N 1
ATOM 709 C CA . SER A 1 88 ? -1.024 7.775 7.449 1.00 89.81 88 SER A CA 1
ATOM 710 C C . SER A 1 88 ? 0.166 7.308 6.623 1.00 89.81 88 SER A C 1
ATOM 712 O O . SER A 1 88 ? 0.307 7.740 5.483 1.00 89.81 88 SER A O 1
ATOM 714 N N . GLU A 1 89 ? 0.965 6.386 7.148 1.00 91.00 89 GLU A N 1
ATOM 715 C CA . GLU A 1 89 ? 2.119 5.817 6.456 1.00 91.00 89 GLU A CA 1
ATOM 716 C C . GLU A 1 89 ? 1.705 4.996 5.232 1.00 91.00 89 GLU A C 1
ATOM 718 O O . GLU A 1 89 ? 2.247 5.197 4.150 1.00 91.00 89 GLU A O 1
ATOM 723 N N . VAL A 1 90 ? 0.654 4.174 5.334 1.00 92.19 90 VAL A N 1
ATOM 724 C CA . VAL A 1 90 ? 0.096 3.464 4.164 1.00 92.19 90 VAL A CA 1
ATOM 725 C C . VAL A 1 90 ? -0.393 4.447 3.095 1.00 92.19 90 VAL A C 1
ATOM 727 O O . VAL A 1 90 ? -0.209 4.233 1.895 1.00 92.19 90 VAL A O 1
ATOM 730 N N . THR A 1 91 ? -1.003 5.556 3.523 1.00 92.94 91 THR A N 1
ATOM 731 C CA . THR A 1 91 ? -1.449 6.614 2.606 1.00 92.94 91 THR A CA 1
ATOM 732 C C . THR A 1 91 ? -0.259 7.327 1.954 1.00 92.94 91 THR A C 1
ATOM 734 O O . THR A 1 91 ? -0.323 7.654 0.768 1.00 92.94 91 THR A O 1
ATOM 737 N N . ALA A 1 92 ? 0.825 7.556 2.699 1.00 91.19 92 ALA A N 1
ATOM 738 C CA . ALA A 1 92 ? 2.062 8.138 2.188 1.00 91.19 92 ALA A CA 1
ATOM 739 C C . ALA A 1 92 ? 2.746 7.208 1.175 1.00 91.19 92 ALA A C 1
ATOM 741 O O . ALA A 1 92 ? 3.095 7.664 0.091 1.00 91.19 92 ALA A O 1
ATOM 742 N N . LEU A 1 93 ? 2.815 5.903 1.458 1.00 91.44 93 LEU A N 1
ATOM 743 C CA . LEU A 1 93 ? 3.332 4.887 0.536 1.00 91.44 93 LEU A CA 1
ATOM 744 C C . LEU A 1 93 ? 2.573 4.890 -0.800 1.00 91.44 93 LEU A C 1
ATOM 746 O O . LEU A 1 93 ? 3.187 4.906 -1.866 1.00 91.44 93 LEU A O 1
ATOM 750 N N . ALA A 1 94 ? 1.237 4.937 -0.770 1.00 92.44 94 ALA A N 1
ATOM 751 C CA . ALA A 1 94 ? 0.436 5.021 -1.994 1.00 92.44 94 ALA A CA 1
ATOM 752 C C . ALA A 1 94 ? 0.743 6.291 -2.813 1.00 92.44 94 ALA A C 1
ATOM 754 O O . ALA A 1 94 ? 0.808 6.239 -4.042 1.00 92.44 94 ALA A O 1
ATOM 755 N N . ARG A 1 95 ? 0.959 7.430 -2.139 1.00 90.50 95 ARG A N 1
ATOM 756 C CA . ARG A 1 95 ? 1.332 8.697 -2.788 1.00 90.50 95 ARG A CA 1
ATOM 757 C C . ARG A 1 95 ? 2.732 8.640 -3.397 1.00 90.50 95 ARG A C 1
ATOM 759 O O . ARG A 1 95 ? 2.877 9.029 -4.551 1.00 90.50 95 ARG A O 1
ATOM 766 N N . ALA A 1 96 ? 3.715 8.113 -2.670 1.00 88.44 96 ALA A N 1
ATOM 767 C CA . ALA A 1 96 ? 5.091 7.978 -3.148 1.00 88.44 96 ALA A CA 1
ATOM 768 C C . ALA A 1 96 ? 5.165 7.085 -4.398 1.00 88.44 96 ALA A C 1
ATOM 770 O O . ALA A 1 96 ? 5.762 7.455 -5.406 1.00 88.44 96 ALA A O 1
ATOM 771 N N . LEU A 1 97 ? 4.456 5.952 -4.393 1.00 88.94 97 LEU A N 1
ATOM 772 C CA . LEU A 1 97 ? 4.354 5.075 -5.563 1.00 88.94 97 LEU A CA 1
ATOM 773 C C . LEU A 1 97 ? 3.713 5.768 -6.774 1.00 88.94 97 LEU A C 1
ATOM 775 O O . LEU A 1 97 ? 4.105 5.524 -7.913 1.00 88.94 97 LEU A O 1
ATOM 779 N N . ARG A 1 98 ? 2.728 6.641 -6.541 1.00 88.31 98 ARG A N 1
ATOM 780 C CA . ARG A 1 98 ? 2.100 7.430 -7.605 1.00 88.31 98 ARG A CA 1
ATOM 781 C C . ARG A 1 98 ? 3.053 8.475 -8.187 1.00 88.31 98 ARG A C 1
ATOM 783 O O . ARG A 1 98 ? 3.056 8.643 -9.401 1.00 88.31 98 ARG A O 1
ATOM 790 N N . GLN A 1 99 ? 3.850 9.135 -7.350 1.00 84.81 99 GLN A N 1
ATOM 791 C CA . GLN A 1 99 ? 4.877 10.080 -7.795 1.00 84.81 99 GLN A CA 1
ATOM 792 C C . GLN A 1 99 ? 5.952 9.368 -8.623 1.00 84.81 99 GLN A C 1
ATOM 794 O O . GLN A 1 99 ? 6.231 9.793 -9.738 1.00 84.81 99 GLN A O 1
ATOM 799 N N . HIS A 1 100 ? 6.462 8.226 -8.154 1.00 81.94 100 HIS A N 1
ATOM 800 C CA . HIS A 1 100 ? 7.445 7.421 -8.887 1.00 81.94 100 HIS A CA 1
ATOM 801 C C . HIS A 1 100 ? 6.984 7.075 -10.315 1.00 81.94 100 HIS A C 1
ATOM 803 O O . HIS A 1 100 ? 7.763 7.139 -11.260 1.00 81.94 100 HIS A O 1
ATOM 809 N N . GLU A 1 101 ? 5.704 6.746 -10.516 1.00 77.38 101 GLU A N 1
ATOM 810 C CA . GLU A 1 101 ? 5.179 6.517 -11.868 1.00 77.38 101 GLU A CA 1
ATOM 811 C C . GLU A 1 101 ? 5.179 7.777 -12.738 1.00 77.38 101 GLU A C 1
ATOM 813 O O . GLU A 1 101 ? 5.499 7.685 -13.920 1.00 77.38 101 GLU A O 1
ATOM 818 N N . GLN A 1 102 ? 4.856 8.944 -12.178 1.00 77.31 102 GLN A N 1
ATOM 819 C CA . GLN A 1 102 ? 4.843 10.204 -12.929 1.00 77.31 102 GLN A CA 1
ATOM 820 C C . GLN A 1 102 ? 6.237 10.571 -13.452 1.00 77.31 102 GLN A C 1
ATOM 822 O O . GLN A 1 102 ? 6.342 11.059 -14.574 1.00 77.31 102 GLN A O 1
ATOM 827 N N . TYR A 1 103 ? 7.292 10.272 -12.691 1.00 68.62 103 TYR A N 1
ATOM 828 C CA . TYR A 1 103 ? 8.681 10.520 -13.097 1.00 68.62 103 TYR A CA 1
ATOM 829 C C . TYR A 1 103 ? 9.259 9.444 -14.035 1.00 68.62 103 TYR A C 1
ATOM 831 O O . TYR A 1 103 ? 10.205 9.717 -14.771 1.00 68.62 103 TYR A O 1
ATOM 839 N N . HIS A 1 104 ? 8.679 8.238 -14.062 1.00 61.22 104 HIS A N 1
ATOM 840 C CA . HIS A 1 104 ? 9.142 7.113 -14.890 1.00 61.22 104 HIS A CA 1
ATOM 841 C C . HIS A 1 104 ? 8.201 6.741 -16.050 1.00 61.22 104 HIS A C 1
ATOM 843 O O . HIS A 1 104 ? 8.333 5.661 -16.635 1.00 61.22 104 HIS A O 1
ATOM 849 N N . THR A 1 105 ? 7.260 7.619 -16.412 1.00 48.00 105 THR A N 1
ATOM 850 C CA . THR A 1 105 ? 6.460 7.455 -17.635 1.00 48.00 105 THR A CA 1
ATOM 851 C C . THR A 1 105 ? 7.279 7.946 -18.845 1.00 48.00 105 THR A C 1
ATOM 853 O O . THR A 1 105 ? 7.718 9.094 -18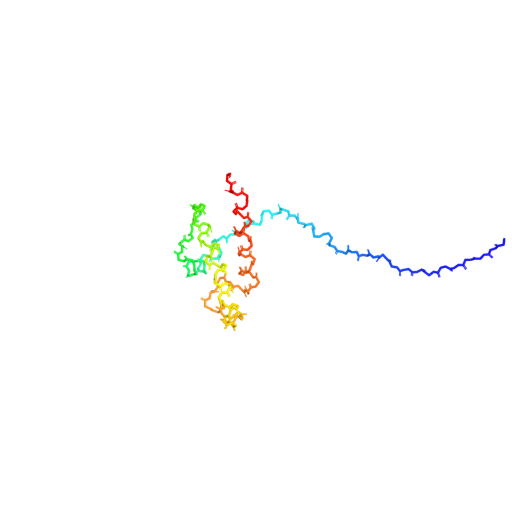.813 1.00 48.00 105 THR A O 1
ATOM 856 N N . PRO A 1 106 ? 7.532 7.115 -19.878 1.00 45.56 106 PRO A N 1
ATOM 857 C CA . PRO A 1 106 ? 8.182 7.554 -21.117 1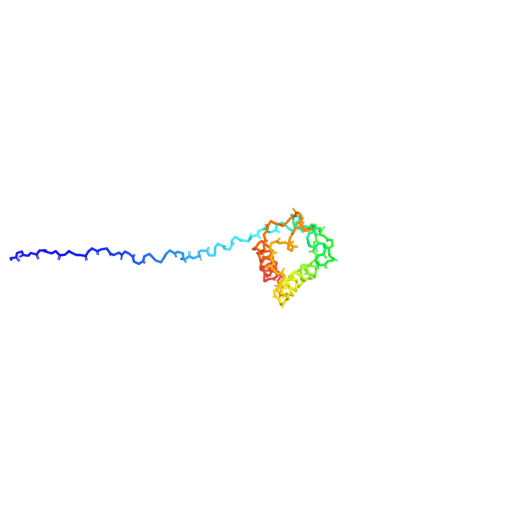.00 45.56 106 PRO A CA 1
ATOM 858 C C . PRO A 1 106 ? 7.310 8.498 -21.954 1.00 45.56 106 PRO A C 1
ATOM 860 O O . PRO A 1 106 ? 6.062 8.394 -21.869 1.00 45.56 106 PRO A O 1
#